Protein AF-A0A7T5BGM4-F1 (afdb_monomer)

Foldseek 3Di:
DALVVLQVVCVVLVKHWADPDLQDIDIPPPVSDDPVNVVVCVVCVVRNSVVRVVVVVVVCVVPPDDPPPPPPDDDDDD

Sequence (78 aa):
MDAATIIRDFTAKGVQLAPADHSTISITPRSRLTDADRDLLRKHKADVLAELHNMNMMNIDSGHLPPARIVRKPRSCS

Secondary structure (DSSP, 8-state):
--HHHHHHHHHHTT-EEEEEETTEEEEESGGG--HHHHHHHHHTHHHHHHHHHHHHHHTTGGG-PPP-----PPP---

Nearest PDB structures (foldseek):
  6ews-assembly1_A  TM=8.250E-01  e=8.598E-03  Xenorhabdus stockiae
  8aqq-assembly2_B  TM=8.322E-01  e=1.214E-02  Microcystis aeruginosa NIES-98
  6ewt-assembly1_A  TM=8.747E-01  e=3.917E-02  Xenorhabdus stockiae
  6ewu-assembly1_A  TM=8.483E-01  e=7.284E-02  Xenorhabdus stockiae
  6ewv-assembly1_A  TM=5.999E-01  e=6.346E-02  Xenorhabdus stockiae

pLDDT: mean 78.92, std 15.73, range [46.53, 93.0]

Mean predicted aligned error: 11.67 Å

Organism: NCBI:txid160808

Structure (mmCIF, N/CA/C/O backbone):
data_AF-A0A7T5BGM4-F1
#
_entry.id   AF-A0A7T5BGM4-F1
#
loop_
_atom_site.group_PDB
_atom_site.id
_atom_site.type_symbol
_atom_site.label_atom_id
_atom_site.label_alt_id
_atom_site.label_comp_id
_atom_site.label_asym_id
_atom_site.label_entity_id
_atom_site.label_seq_id
_atom_site.pdbx_PDB_ins_code
_atom_site.Cartn_x
_atom_site.Cartn_y
_atom_site.Cartn_z
_atom_site.occupancy
_atom_site.B_iso_or_equiv
_atom_site.auth_seq_id
_atom_site.auth_comp_id
_atom_site.auth_asym_id
_atom_site.auth_atom_id
_atom_site.pdbx_PDB_model_num
ATOM 1 N N . MET A 1 1 ? 10.993 9.755 5.472 1.00 67.94 1 MET A N 1
ATOM 2 C CA . MET A 1 1 ? 10.322 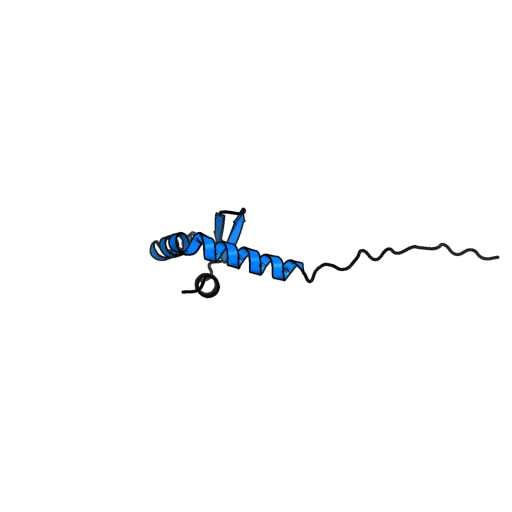8.562 6.022 1.00 67.94 1 MET A CA 1
ATOM 3 C C . MET A 1 1 ? 10.449 7.479 4.978 1.00 67.94 1 MET A C 1
ATOM 5 O O . MET A 1 1 ? 10.100 7.737 3.834 1.00 67.94 1 MET A O 1
ATOM 9 N N . ASP A 1 2 ? 11.012 6.337 5.349 1.00 88.19 2 ASP A N 1
ATOM 10 C CA . ASP A 1 2 ? 11.356 5.266 4.412 1.00 88.19 2 ASP A CA 1
ATOM 11 C C . ASP A 1 2 ? 10.154 4.384 4.065 1.00 88.19 2 ASP A C 1
ATOM 13 O O . ASP A 1 2 ? 9.269 4.157 4.896 1.00 88.19 2 ASP A O 1
ATOM 17 N N . ALA A 1 3 ? 10.152 3.838 2.848 1.00 88.50 3 ALA A N 1
ATOM 18 C CA . ALA A 1 3 ? 9.109 2.941 2.354 1.00 88.50 3 ALA A CA 1
ATOM 19 C C . ALA A 1 3 ? 8.906 1.710 3.254 1.00 88.50 3 ALA A C 1
ATOM 21 O O . ALA A 1 3 ? 7.770 1.352 3.566 1.00 88.50 3 ALA A O 1
ATOM 22 N N . ALA A 1 4 ? 9.995 1.111 3.745 1.00 89.75 4 ALA A N 1
ATOM 23 C CA . ALA A 1 4 ? 9.940 -0.028 4.661 1.00 89.75 4 ALA A CA 1
ATOM 24 C C . ALA A 1 4 ? 9.231 0.315 5.984 1.00 89.75 4 ALA A C 1
ATOM 26 O O . ALA A 1 4 ? 8.464 -0.493 6.512 1.00 89.75 4 ALA A O 1
ATOM 27 N N . THR A 1 5 ? 9.437 1.527 6.507 1.00 91.44 5 THR A N 1
ATOM 28 C CA . THR A 1 5 ? 8.758 2.010 7.719 1.00 91.44 5 THR A CA 1
ATOM 29 C C . THR A 1 5 ? 7.267 2.188 7.469 1.00 91.44 5 THR A C 1
ATOM 31 O O . THR A 1 5 ? 6.461 1.721 8.266 1.00 91.44 5 THR A O 1
ATOM 34 N N . ILE A 1 6 ? 6.894 2.765 6.321 1.00 90.69 6 ILE A N 1
ATOM 35 C CA . ILE A 1 6 ? 5.491 2.886 5.908 1.00 90.69 6 ILE A CA 1
ATOM 36 C C . ILE A 1 6 ? 4.840 1.494 5.880 1.00 90.69 6 ILE A C 1
ATOM 38 O O . ILE A 1 6 ? 3.838 1.270 6.552 1.00 90.69 6 ILE A O 1
ATOM 42 N N . ILE A 1 7 ? 5.434 0.519 5.187 1.00 90.94 7 ILE A N 1
ATOM 43 C CA . ILE A 1 7 ? 4.885 -0.846 5.092 1.00 90.94 7 ILE A CA 1
ATOM 44 C C . ILE A 1 7 ? 4.704 -1.488 6.478 1.00 90.94 7 ILE A C 1
ATOM 46 O O . ILE A 1 7 ? 3.661 -2.095 6.749 1.00 90.94 7 ILE A O 1
ATOM 50 N N . ARG A 1 8 ? 5.678 -1.323 7.382 1.00 90.19 8 ARG A N 1
ATOM 51 C CA . ARG A 1 8 ? 5.600 -1.828 8.762 1.00 90.19 8 ARG A CA 1
ATOM 52 C C . ARG A 1 8 ? 4.482 -1.164 9.562 1.00 90.19 8 ARG A C 1
ATOM 54 O O . ARG A 1 8 ? 3.746 -1.878 10.241 1.00 90.19 8 ARG A O 1
ATOM 61 N N . ASP A 1 9 ? 4.310 0.149 9.446 1.00 91.38 9 ASP A N 1
ATOM 62 C CA . ASP A 1 9 ? 3.250 0.892 10.138 1.00 91.38 9 ASP A CA 1
ATOM 63 C C . ASP A 1 9 ? 1.858 0.441 9.684 1.00 91.38 9 ASP A C 1
ATOM 65 O O . ASP A 1 9 ? 0.972 0.207 10.509 1.00 91.38 9 ASP A O 1
ATOM 69 N N . PHE A 1 10 ? 1.660 0.255 8.376 1.00 90.50 10 PHE A N 1
ATOM 70 C CA . PHE A 1 10 ? 0.408 -0.289 7.846 1.00 90.50 10 PHE A CA 1
ATOM 71 C C . PHE A 1 10 ? 0.167 -1.719 8.345 1.00 90.50 10 PHE A C 1
ATOM 73 O O . PHE A 1 10 ? -0.928 -2.025 8.822 1.00 90.50 10 PHE A O 1
ATOM 80 N N . THR A 1 11 ? 1.201 -2.562 8.345 1.00 89.75 11 THR A N 1
ATOM 81 C CA . THR A 1 11 ? 1.108 -3.943 8.842 1.00 89.75 11 THR A CA 1
ATOM 82 C C . THR A 1 11 ? 0.753 -3.982 10.330 1.00 89.75 11 THR A C 1
ATOM 84 O O . THR A 1 11 ? -0.112 -4.757 10.735 1.00 89.75 11 THR A O 1
ATOM 87 N N . ALA A 1 12 ? 1.338 -3.100 11.145 1.00 90.50 12 ALA A N 1
ATOM 88 C CA . ALA A 1 12 ? 1.031 -2.975 12.571 1.00 90.50 12 ALA A CA 1
ATOM 89 C C . ALA A 1 12 ? -0.423 -2.536 12.829 1.00 90.50 12 ALA A C 1
ATOM 91 O O . ALA A 1 12 ? -1.044 -2.978 13.794 1.00 90.50 12 ALA A O 1
ATOM 92 N N . LYS A 1 13 ? -1.010 -1.733 11.930 1.00 88.12 13 LYS A N 1
ATOM 93 C CA . LYS A 1 13 ? -2.447 -1.387 11.937 1.00 88.12 13 LYS A CA 1
ATOM 94 C C . LYS A 1 13 ? -3.351 -2.536 11.447 1.00 88.12 13 LYS A C 1
ATOM 96 O O . LYS A 1 13 ? -4.581 -2.403 11.420 1.00 88.12 13 LYS A O 1
ATOM 101 N N . GLY A 1 14 ? -2.773 -3.674 11.057 1.00 88.69 14 GLY A N 1
ATOM 102 C CA . GLY A 1 14 ? -3.478 -4.807 10.457 1.00 88.69 14 GLY A CA 1
ATOM 103 C C . GLY A 1 14 ? -3.915 -4.545 9.016 1.00 88.69 14 GLY A C 1
ATOM 104 O O . GLY A 1 14 ? -4.939 -5.072 8.588 1.00 88.69 14 GLY A O 1
ATOM 105 N N . VAL A 1 15 ? -3.183 -3.693 8.296 1.00 91.31 15 VAL A N 1
ATOM 106 C CA . VAL A 1 15 ? -3.364 -3.426 6.869 1.00 91.31 15 VAL A CA 1
ATOM 107 C C . VAL A 1 15 ? -2.196 -4.030 6.105 1.00 91.31 15 VAL A C 1
ATOM 109 O O . VAL A 1 15 ? -1.042 -3.671 6.311 1.00 91.31 15 VAL A O 1
ATOM 112 N N . GLN A 1 16 ? -2.505 -4.925 5.182 1.00 90.25 16 GLN A N 1
ATOM 113 C CA . GLN A 1 16 ? -1.533 -5.528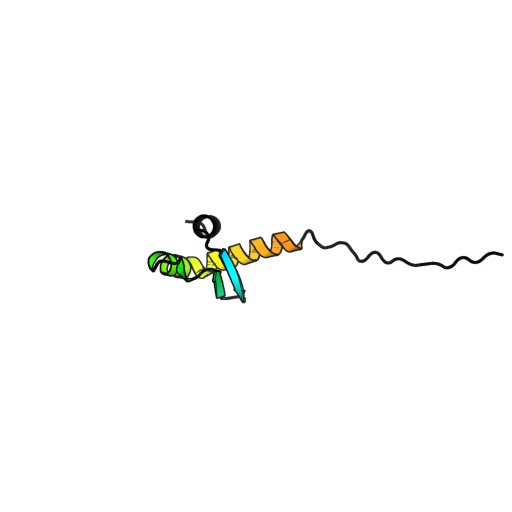 4.293 1.00 90.25 16 GLN A CA 1
ATOM 114 C C . GLN A 1 16 ? -1.425 -4.711 3.006 1.00 90.25 16 GLN A C 1
ATOM 116 O O . GLN A 1 16 ? -2.436 -4.420 2.358 1.00 90.25 16 GLN A O 1
ATOM 121 N N . LEU A 1 17 ? -0.193 -4.354 2.646 1.00 90.88 17 LEU A N 1
ATOM 122 C CA . LEU A 1 17 ? 0.155 -3.758 1.362 1.00 90.88 17 LEU A CA 1
ATOM 123 C C . LEU A 1 17 ? 0.824 -4.835 0.508 1.00 90.88 17 LEU A C 1
ATOM 125 O O . LEU A 1 17 ? 1.743 -5.505 0.972 1.00 90.88 17 LEU A O 1
ATOM 129 N N . ALA A 1 18 ? 0.364 -4.999 -0.724 1.00 89.25 18 ALA A N 1
ATOM 130 C CA . ALA A 1 18 ? 0.948 -5.922 -1.688 1.00 89.25 18 ALA A CA 1
ATOM 131 C C . ALA A 1 18 ? 1.035 -5.246 -3.062 1.00 89.25 18 ALA A C 1
ATOM 133 O O . ALA A 1 18 ? 0.156 -4.447 -3.394 1.00 89.25 18 ALA A O 1
ATOM 134 N N . PRO A 1 19 ? 2.052 -5.541 -3.882 1.00 89.12 19 PRO A N 1
ATOM 135 C CA . PRO A 1 19 ? 2.057 -5.093 -5.267 1.00 89.12 19 PRO A CA 1
ATOM 136 C C . PRO A 1 19 ? 0.931 -5.832 -6.007 1.00 89.12 19 PRO A C 1
ATOM 138 O O . PRO A 1 19 ? 0.880 -7.060 -5.986 1.00 89.12 19 PRO A O 1
ATOM 141 N N . ALA A 1 20 ? -0.015 -5.091 -6.589 1.00 84.62 20 ALA A N 1
ATOM 142 C CA . ALA A 1 20 ? -1.075 -5.682 -7.410 1.00 84.62 20 ALA A CA 1
ATOM 143 C C . ALA A 1 20 ? -0.555 -5.925 -8.830 1.00 84.62 20 ALA A C 1
ATOM 145 O O . ALA A 1 20 ? -0.667 -7.024 -9.356 1.00 84.62 20 ALA A O 1
ATOM 146 N N . ASP A 1 21 ? 0.087 -4.896 -9.386 1.00 80.56 21 ASP A N 1
ATOM 147 C CA . ASP A 1 21 ? 0.777 -4.887 -10.670 1.00 80.56 21 ASP A CA 1
ATOM 148 C C . ASP A 1 21 ? 2.020 -3.983 -10.568 1.00 80.56 21 ASP A C 1
ATOM 150 O O . ASP A 1 21 ? 2.273 -3.353 -9.540 1.00 80.56 21 ASP A O 1
ATOM 154 N N . HIS A 1 22 ? 2.744 -3.813 -11.678 1.00 75.44 22 HIS A N 1
ATOM 155 C CA . HIS A 1 22 ? 3.938 -2.956 -11.789 1.00 75.44 22 HIS A CA 1
ATOM 156 C C . HIS A 1 22 ? 3.737 -1.471 -11.447 1.00 75.44 22 HIS A C 1
ATOM 158 O O . HIS A 1 22 ? 4.699 -0.708 -11.442 1.00 75.44 22 HIS A O 1
ATOM 164 N N . SER A 1 23 ? 2.503 -1.017 -11.216 1.00 84.19 23 SER A N 1
ATOM 165 C CA . SER A 1 23 ? 2.211 0.390 -10.921 1.00 84.19 2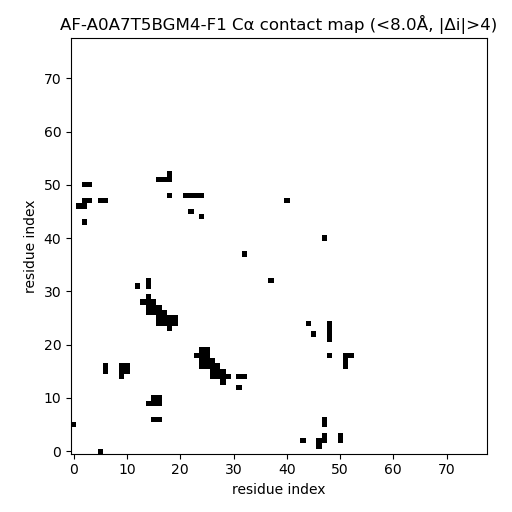3 SER A CA 1
ATOM 166 C C . SER A 1 23 ? 1.154 0.587 -9.836 1.00 84.19 23 SER A C 1
ATOM 168 O O . SER A 1 23 ? 0.743 1.720 -9.578 1.00 84.19 23 SER A O 1
ATOM 170 N N . THR A 1 24 ? 0.680 -0.481 -9.201 1.00 86.75 24 THR A N 1
ATOM 171 C CA . THR A 1 24 ? -0.519 -0.469 -8.354 1.00 86.75 24 THR A CA 1
ATOM 172 C C . THR A 1 24 ? -0.252 -1.226 -7.060 1.00 86.75 24 THR A C 1
ATOM 174 O O . THR A 1 24 ? 0.386 -2.274 -7.044 1.00 86.75 24 THR A O 1
ATOM 177 N N . ILE A 1 25 ? -0.749 -0.676 -5.950 1.00 89.75 25 ILE A N 1
ATOM 178 C CA . ILE A 1 25 ? -0.634 -1.284 -4.623 1.00 89.75 25 ILE A CA 1
ATOM 179 C C . ILE A 1 25 ? -2.024 -1.784 -4.229 1.00 89.75 25 ILE A C 1
ATOM 181 O O . ILE A 1 25 ? -2.975 -1.002 -4.135 1.00 89.75 25 ILE A O 1
ATOM 185 N N . SER A 1 26 ? -2.135 -3.089 -4.017 1.00 89.56 26 SER A N 1
ATOM 186 C CA . SER A 1 26 ? -3.279 -3.742 -3.391 1.00 89.56 26 SER A CA 1
ATOM 187 C C . SER A 1 26 ? -3.227 -3.523 -1.887 1.00 89.56 26 SER A C 1
ATOM 189 O O . SER A 1 26 ? -2.174 -3.652 -1.264 1.00 89.56 26 SER A O 1
ATOM 191 N N . ILE A 1 27 ? -4.376 -3.187 -1.303 1.00 90.94 27 ILE A N 1
ATOM 192 C CA . ILE A 1 27 ? -4.479 -2.846 0.114 1.00 90.94 27 ILE A CA 1
ATOM 193 C C . ILE A 1 27 ? -5.633 -3.613 0.748 1.00 90.94 27 ILE A C 1
ATOM 195 O O . ILE A 1 27 ? -6.777 -3.472 0.307 1.00 90.94 27 ILE A O 1
ATOM 199 N N . THR A 1 28 ? -5.351 -4.370 1.809 1.00 89.81 28 THR A N 1
ATOM 200 C CA . THR A 1 28 ? -6.338 -5.247 2.452 1.00 89.81 28 THR A CA 1
ATOM 201 C C . THR A 1 28 ? -6.203 -5.220 3.979 1.00 89.81 28 THR A C 1
ATOM 203 O O . THR A 1 28 ? -5.122 -5.511 4.477 1.00 89.81 28 THR A O 1
ATOM 206 N N . PRO A 1 29 ? -7.271 -4.933 4.751 1.00 88.94 29 PRO A N 1
ATOM 207 C CA . PRO A 1 29 ? -8.580 -4.440 4.325 1.00 88.94 29 PRO A CA 1
ATOM 208 C C . PRO A 1 29 ? -8.575 -2.919 4.076 1.00 88.94 29 PRO A C 1
ATOM 210 O O . PRO A 1 29 ? -8.085 -2.136 4.888 1.00 88.94 29 PRO A O 1
ATOM 213 N N . ARG A 1 30 ? -9.215 -2.478 2.984 1.00 84.69 30 ARG A N 1
ATOM 214 C CA . ARG A 1 30 ? -9.369 -1.048 2.638 1.00 84.69 30 ARG A CA 1
ATOM 215 C C . ARG A 1 30 ? -10.137 -0.224 3.674 1.00 84.69 30 ARG A C 1
ATOM 217 O O . ARG A 1 30 ? -9.914 0.978 3.765 1.00 84.69 30 ARG A O 1
ATOM 224 N N . SER A 1 31 ? -11.028 -0.851 4.441 1.00 87.12 31 SER A N 1
ATOM 225 C CA . SER A 1 31 ? -11.864 -0.180 5.448 1.00 87.12 31 SER A CA 1
ATOM 226 C C . SER A 1 31 ? -11.066 0.441 6.595 1.00 87.12 31 SER A C 1
ATOM 228 O O . SER A 1 31 ? -11.579 1.314 7.284 1.00 87.12 31 SER A O 1
ATOM 230 N N . ARG A 1 32 ? -9.814 0.013 6.793 1.00 84.94 32 ARG A N 1
ATOM 231 C CA . ARG A 1 32 ? -8.928 0.540 7.836 1.00 84.94 32 ARG A CA 1
ATOM 232 C C . ARG A 1 32 ? -8.081 1.734 7.391 1.00 84.94 32 ARG A C 1
ATOM 234 O O . ARG A 1 32 ? -7.356 2.271 8.220 1.00 84.94 32 ARG A O 1
ATOM 241 N N . LEU A 1 33 ? -8.152 2.156 6.123 1.00 88.38 33 LEU A N 1
ATOM 242 C CA . LEU A 1 33 ? -7.423 3.344 5.675 1.00 88.38 33 LEU A CA 1
ATOM 243 C C . LEU A 1 33 ? -8.172 4.623 5.998 1.00 88.38 33 LEU A C 1
ATOM 245 O O . LEU A 1 33 ? -9.294 4.841 5.536 1.00 88.38 33 LEU A O 1
ATOM 249 N N . THR A 1 34 ? -7.473 5.516 6.687 1.00 89.75 34 THR A N 1
ATOM 250 C CA . THR A 1 34 ? -7.873 6.914 6.797 1.00 89.75 34 THR A CA 1
ATOM 251 C C . THR A 1 34 ? -7.518 7.685 5.524 1.00 89.75 34 THR A C 1
ATOM 253 O O . THR A 1 34 ? -6.784 7.206 4.655 1.00 89.75 34 THR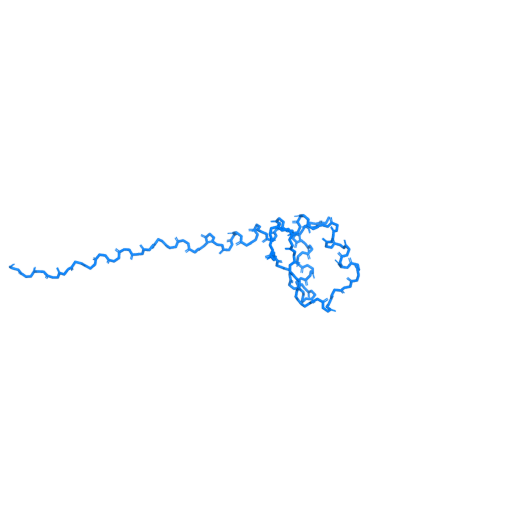 A O 1
ATOM 256 N N . ASP A 1 35 ? -8.038 8.903 5.393 1.00 90.50 35 ASP A N 1
ATOM 257 C CA . ASP A 1 35 ? -7.690 9.775 4.270 1.00 90.50 35 ASP A CA 1
ATOM 258 C C . ASP A 1 35 ? -6.199 10.153 4.260 1.00 90.50 35 ASP A C 1
ATOM 260 O O . ASP A 1 35 ? -5.542 10.061 3.224 1.00 90.50 35 ASP A O 1
ATOM 264 N N . ALA A 1 36 ? -5.638 10.427 5.440 1.00 90.19 36 ALA A N 1
ATOM 265 C CA . ALA A 1 36 ? -4.216 10.706 5.616 1.00 90.19 36 ALA A CA 1
ATOM 266 C C . ALA A 1 36 ? -3.329 9.525 5.187 1.00 90.19 36 ALA A C 1
ATOM 268 O O . ALA A 1 36 ? -2.303 9.725 4.539 1.00 90.19 36 ALA A O 1
ATOM 269 N N . ASP A 1 37 ? -3.744 8.291 5.494 1.00 90.19 37 ASP A N 1
ATOM 270 C CA . ASP A 1 37 ? -3.038 7.081 5.061 1.00 90.19 37 ASP A CA 1
ATOM 271 C C . ASP A 1 37 ? -3.027 6.958 3.525 1.00 90.19 37 ASP A C 1
ATOM 273 O O . ASP A 1 37 ? -2.006 6.607 2.928 1.00 90.19 37 ASP A O 1
ATOM 277 N N . ARG A 1 38 ? -4.148 7.277 2.860 1.00 89.12 38 ARG A N 1
ATOM 278 C CA . ARG A 1 38 ? -4.234 7.260 1.389 1.00 89.12 38 ARG A CA 1
ATOM 279 C C . ARG A 1 38 ? -3.320 8.303 0.760 1.00 89.12 38 ARG A C 1
ATOM 281 O O . ARG A 1 38 ? -2.653 8.004 -0.231 1.00 89.12 38 ARG A O 1
ATOM 288 N N . ASP A 1 39 ? -3.277 9.500 1.326 1.00 92.19 39 ASP A N 1
ATOM 289 C CA . ASP A 1 39 ? -2.417 10.571 0.834 1.00 92.19 39 ASP A CA 1
ATOM 290 C C . ASP A 1 39 ? -0.933 10.281 1.069 1.00 92.19 39 ASP A C 1
ATOM 292 O O . ASP A 1 39 ? -0.110 10.560 0.194 1.00 92.19 39 ASP A O 1
ATOM 296 N N . LEU A 1 40 ? -0.583 9.644 2.189 1.00 91.06 40 LEU A N 1
ATOM 297 C CA . LEU A 1 40 ? 0.777 9.171 2.442 1.00 91.06 40 LEU A CA 1
ATOM 298 C C . LEU A 1 40 ? 1.206 8.134 1.392 1.00 91.06 40 LEU A C 1
ATOM 300 O O . LEU A 1 40 ? 2.273 8.272 0.792 1.00 91.06 40 LEU A O 1
ATOM 304 N N . LEU A 1 41 ? 0.352 7.143 1.106 1.00 89.50 41 LEU A N 1
ATOM 305 C CA . LEU A 1 41 ? 0.618 6.137 0.072 1.00 89.50 41 LEU A CA 1
ATOM 306 C C . LEU A 1 41 ? 0.709 6.741 -1.329 1.00 89.50 41 LEU A C 1
ATOM 308 O O . LEU A 1 41 ? 1.495 6.265 -2.140 1.00 89.50 41 LEU A O 1
ATOM 312 N N . ARG A 1 42 ? -0.063 7.790 -1.635 1.00 90.19 42 ARG A N 1
ATOM 313 C CA . ARG A 1 42 ? 0.043 8.505 -2.917 1.00 90.19 42 ARG A CA 1
ATOM 314 C C . ARG A 1 42 ? 1.370 9.246 -3.050 1.00 90.19 42 ARG A C 1
ATOM 316 O O . ARG A 1 42 ? 1.978 9.174 -4.113 1.00 90.19 42 ARG A O 1
ATOM 323 N N . LYS A 1 43 ? 1.825 9.918 -1.988 1.00 93.00 43 LYS A N 1
ATOM 324 C CA . LYS A 1 43 ? 3.101 10.654 -1.970 1.00 93.00 43 LYS A CA 1
ATOM 325 C C . LYS A 1 43 ? 4.308 9.726 -2.109 1.00 93.00 43 LYS A C 1
ATOM 327 O O . LYS A 1 43 ? 5.236 10.061 -2.832 1.00 93.00 43 LYS A O 1
ATOM 332 N N . HIS A 1 44 ? 4.260 8.556 -1.474 1.00 92.25 44 HIS A N 1
ATOM 333 C CA . HIS A 1 44 ? 5.360 7.582 -1.454 1.00 92.25 44 HIS A CA 1
ATOM 334 C C . HIS A 1 44 ? 5.111 6.358 -2.340 1.00 92.25 44 HIS A C 1
ATOM 336 O O . HIS A 1 44 ?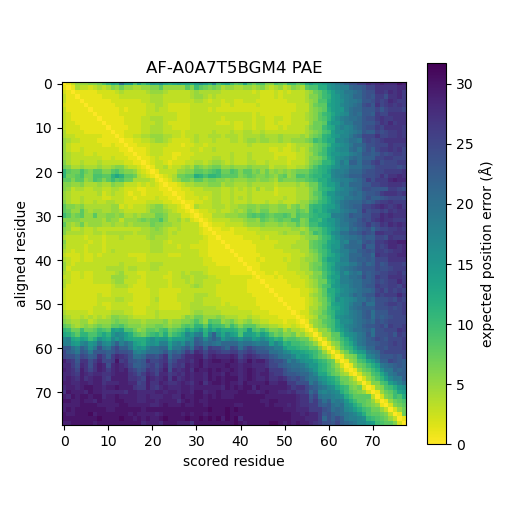 5.709 5.304 -2.140 1.00 92.25 44 HIS A O 1
ATOM 342 N N . LYS A 1 45 ? 4.212 6.469 -3.324 1.00 89.69 45 LYS A N 1
ATOM 343 C CA . LYS A 1 45 ? 3.753 5.330 -4.128 1.00 89.69 45 LYS A CA 1
ATOM 344 C C . LYS A 1 45 ? 4.905 4.587 -4.804 1.00 89.69 45 LYS A C 1
ATOM 346 O O . LYS A 1 45 ? 4.940 3.362 -4.754 1.00 89.69 45 LYS A O 1
ATOM 351 N N . ALA A 1 46 ? 5.806 5.322 -5.456 1.00 90.25 46 ALA A N 1
ATOM 352 C CA . ALA A 1 46 ? 6.920 4.742 -6.201 1.00 90.25 46 ALA A CA 1
ATOM 353 C C . ALA A 1 46 ? 7.888 3.999 -5.269 1.00 90.25 46 ALA A C 1
ATOM 355 O O . ALA A 1 46 ? 8.235 2.853 -5.543 1.00 90.25 46 ALA A O 1
ATOM 356 N N . ASP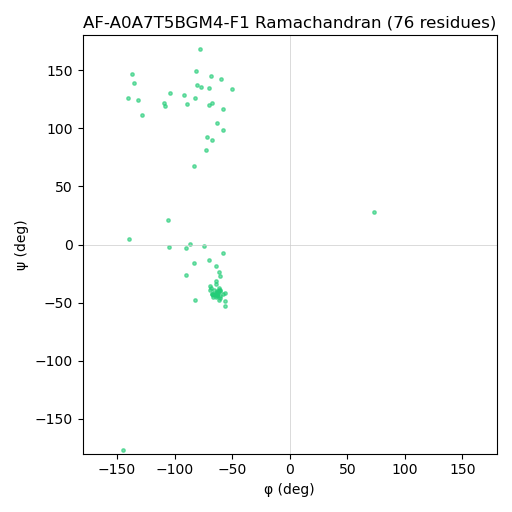 A 1 47 ? 8.235 4.617 -4.138 1.00 91.69 47 ASP A N 1
ATOM 357 C CA . ASP A 1 47 ? 9.160 4.047 -3.157 1.00 91.69 47 ASP A CA 1
ATOM 358 C C . ASP A 1 47 ? 8.566 2.804 -2.481 1.00 91.69 47 ASP A C 1
ATOM 360 O O . ASP A 1 47 ? 9.223 1.771 -2.381 1.00 91.69 47 ASP A O 1
ATOM 364 N N . VAL A 1 48 ? 7.293 2.870 -2.066 1.00 91.31 48 VAL A N 1
ATOM 365 C CA . VAL A 1 48 ? 6.577 1.732 -1.466 1.00 91.31 48 VAL A CA 1
ATOM 366 C C . VAL A 1 48 ? 6.464 0.579 -2.456 1.00 91.31 48 VAL A C 1
ATOM 368 O O . VAL A 1 48 ? 6.656 -0.570 -2.076 1.00 91.31 48 VAL A O 1
ATOM 371 N N . LEU A 1 49 ? 6.178 0.861 -3.726 1.00 91.19 49 LEU A N 1
ATOM 372 C CA . LEU A 1 49 ? 6.067 -0.177 -4.744 1.00 91.19 49 LEU A CA 1
ATOM 373 C C . LEU A 1 49 ? 7.420 -0.844 -5.036 1.00 91.19 49 LEU A C 1
ATOM 375 O O . LEU A 1 49 ? 7.479 -2.068 -5.129 1.00 91.19 49 LEU A O 1
ATOM 379 N N . ALA A 1 50 ? 8.498 -0.062 -5.137 1.00 90.06 50 ALA A N 1
ATOM 380 C CA . ALA A 1 50 ? 9.850 -0.588 -5.317 1.00 90.06 50 ALA A CA 1
ATOM 381 C C . ALA A 1 50 ? 10.263 -1.489 -4.144 1.00 90.06 50 ALA A C 1
ATOM 383 O O . ALA A 1 50 ? 10.752 -2.598 -4.359 1.00 90.06 50 ALA A O 1
ATOM 384 N N . GLU A 1 51 ? 9.987 -1.052 -2.914 1.00 90.69 51 GLU A N 1
ATOM 385 C CA . GLU A 1 51 ? 10.265 -1.827 -1.706 1.00 90.69 51 GLU A CA 1
ATOM 386 C C . GLU A 1 51 ? 9.447 -3.128 -1.665 1.00 90.69 51 GLU A C 1
ATOM 388 O O . GLU A 1 51 ? 9.994 -4.201 -1.420 1.00 90.69 51 GLU A O 1
ATOM 393 N N . LEU A 1 52 ? 8.151 -3.067 -1.991 1.00 89.19 52 LEU A N 1
ATOM 394 C CA . LEU A 1 52 ? 7.286 -4.248 -2.076 1.00 89.19 52 LEU A CA 1
ATOM 395 C C . LEU A 1 52 ? 7.775 -5.257 -3.130 1.00 89.19 52 LEU A C 1
ATOM 397 O O . LEU A 1 52 ? 7.734 -6.464 -2.887 1.00 89.19 52 LEU A O 1
ATOM 401 N N . HIS A 1 53 ? 8.261 -4.790 -4.284 1.00 87.56 53 HIS A N 1
ATOM 402 C CA . HIS A 1 53 ? 8.866 -5.665 -5.292 1.00 87.56 53 HIS A CA 1
ATOM 403 C C . HIS A 1 53 ? 10.180 -6.283 -4.804 1.00 87.56 53 HIS A C 1
ATOM 405 O O . HIS A 1 53 ? 10.379 -7.483 -4.988 1.00 87.56 53 HIS A O 1
ATOM 411 N N . ASN A 1 54 ? 11.041 -5.502 -4.148 1.00 86.50 54 ASN A N 1
ATOM 412 C CA . ASN A 1 54 ? 12.302 -5.986 -3.587 1.00 86.50 54 ASN A CA 1
ATOM 413 C C . ASN A 1 54 ? 12.068 -7.083 -2.531 1.00 86.50 54 ASN A C 1
ATOM 415 O O . ASN A 1 54 ? 12.662 -8.160 -2.600 1.00 86.50 54 ASN A O 1
ATOM 419 N N . MET A 1 55 ? 11.119 -6.857 -1.615 1.00 81.06 55 MET A N 1
ATOM 420 C CA . MET A 1 55 ? 10.716 -7.842 -0.607 1.00 81.06 55 MET A CA 1
ATOM 421 C C . MET A 1 55 ? 10.148 -9.123 -1.238 1.00 81.06 55 MET A C 1
ATOM 423 O O . MET A 1 55 ? 10.445 -10.225 -0.777 1.00 81.06 55 MET A O 1
ATOM 427 N N . ASN A 1 56 ? 9.361 -9.006 -2.314 1.00 74.75 56 ASN A N 1
ATOM 428 C CA . ASN A 1 56 ? 8.824 -10.169 -3.020 1.00 74.75 56 ASN A CA 1
ATOM 429 C C . ASN A 1 56 ? 9.917 -10.972 -3.749 1.00 74.75 56 ASN A C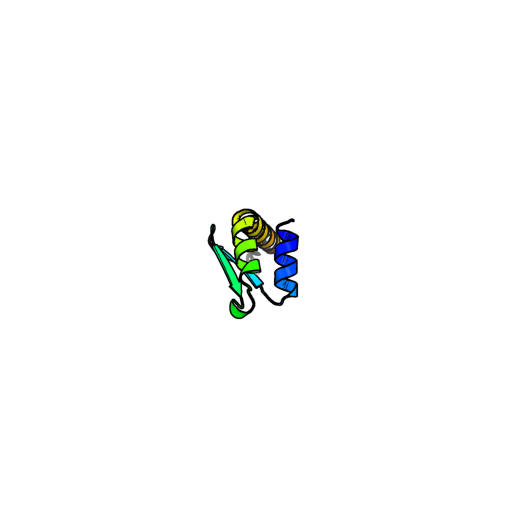 1
ATOM 431 O O . ASN A 1 56 ? 9.865 -12.199 -3.765 1.00 74.75 56 ASN A O 1
ATOM 435 N N . MET A 1 57 ? 10.922 -10.306 -4.327 1.00 65.44 57 MET A N 1
ATOM 436 C CA . MET A 1 57 ? 12.042 -10.977 -5.000 1.00 65.44 57 MET A CA 1
ATOM 437 C C . MET A 1 57 ? 12.954 -11.716 -4.013 1.00 65.44 57 MET A C 1
ATOM 439 O O . MET A 1 57 ? 13.344 -12.849 -4.292 1.00 65.44 57 MET A O 1
ATOM 443 N N . MET A 1 58 ? 13.214 -11.150 -2.828 1.00 59.62 58 MET A N 1
ATOM 444 C CA . MET A 1 58 ? 13.971 -11.837 -1.768 1.00 59.62 58 MET A CA 1
ATOM 445 C C . MET A 1 58 ? 13.300 -13.130 -1.278 1.00 59.62 58 MET A C 1
ATOM 447 O O . MET A 1 58 ? 13.984 -14.024 -0.787 1.00 59.62 58 MET A O 1
ATOM 451 N N . ASN A 1 59 ? 11.982 -13.272 -1.444 1.00 54.59 59 ASN A N 1
ATOM 452 C CA . ASN A 1 59 ? 11.262 -14.489 -1.070 1.00 54.59 59 ASN A CA 1
ATOM 453 C C . ASN A 1 59 ? 11.328 -15.602 -2.142 1.00 54.59 59 ASN A C 1
ATOM 455 O O . ASN A 1 59 ? 11.029 -16.756 -1.844 1.00 54.59 59 ASN A O 1
ATOM 459 N N . ILE A 1 60 ? 11.715 -15.284 -3.385 1.00 50.38 60 ILE A N 1
ATOM 460 C CA . ILE A 1 60 ? 11.768 -16.246 -4.506 1.00 50.38 60 ILE A CA 1
ATOM 461 C C . ILE A 1 60 ? 13.142 -16.932 -4.605 1.00 50.38 60 ILE A C 1
ATOM 463 O O . ILE A 1 60 ? 13.227 -18.078 -5.051 1.00 50.38 60 ILE A O 1
ATOM 467 N N . ASP A 1 61 ? 14.212 -16.292 -4.128 1.00 48.88 61 ASP A N 1
ATOM 468 C CA . ASP A 1 61 ? 15.583 -16.811 -4.261 1.00 48.88 61 ASP A CA 1
ATOM 469 C C . ASP A 1 61 ? 15.871 -18.055 -3.389 1.00 48.88 61 ASP A C 1
ATOM 471 O O . ASP A 1 61 ? 16.815 -18.797 -3.634 1.00 48.88 61 ASP A O 1
ATOM 475 N N . SER A 1 62 ? 15.003 -18.376 -2.420 1.00 46.97 62 SER A N 1
ATOM 476 C CA . SER A 1 62 ? 15.129 -19.597 -1.600 1.00 46.97 62 SER A CA 1
ATOM 477 C C . SER A 1 62 ? 14.470 -20.847 -2.214 1.00 46.97 62 SER A C 1
ATOM 479 O O . SER A 1 62 ? 14.495 -21.922 -1.617 1.00 46.97 62 SER A O 1
ATOM 481 N N . GLY A 1 63 ? 13.867 -20.736 -3.406 1.00 49.19 63 GLY A N 1
ATOM 482 C CA . GLY A 1 63 ? 13.086 -21.811 -4.032 1.00 49.19 63 GLY A CA 1
ATOM 483 C C . GLY A 1 63 ? 13.755 -22.556 -5.191 1.00 49.19 63 GLY A C 1
ATOM 484 O O . GLY A 1 63 ? 13.145 -23.482 -5.727 1.00 49.19 63 GLY A O 1
ATOM 485 N N . HIS A 1 64 ? 14.972 -22.194 -5.614 1.00 47.69 64 HIS A N 1
ATOM 486 C CA . HIS A 1 64 ? 15.625 -22.860 -6.748 1.00 47.69 64 HIS A CA 1
ATOM 487 C C . HIS A 1 64 ? 16.333 -24.154 -6.323 1.00 47.69 64 HIS A C 1
ATOM 489 O O . HIS A 1 64 ? 17.555 -24.279 -6.370 1.00 47.69 64 HIS A O 1
ATOM 495 N N . LEU A 1 65 ? 15.548 -25.155 -5.921 1.00 60.62 65 LEU A N 1
ATOM 496 C CA . LEU A 1 65 ? 16.002 -26.536 -6.024 1.00 60.62 65 LEU A CA 1
ATOM 497 C C . LEU A 1 65 ? 16.043 -26.893 -7.520 1.00 60.62 65 LEU A C 1
ATOM 499 O O . LEU A 1 65 ? 14.998 -26.828 -8.177 1.00 60.62 65 LEU A O 1
ATOM 503 N N . PRO A 1 66 ? 17.201 -27.274 -8.093 1.00 63.91 66 PRO A N 1
ATOM 504 C CA . PRO A 1 66 ? 17.220 -27.803 -9.448 1.00 63.91 66 PRO A CA 1
ATOM 505 C C . PRO A 1 66 ? 16.336 -29.058 -9.484 1.00 63.91 66 PRO A C 1
ATOM 507 O O . PRO A 1 66 ? 16.334 -29.827 -8.516 1.00 63.91 66 PRO A O 1
ATOM 510 N N . PRO A 1 67 ? 15.578 -29.308 -10.567 1.00 59.75 67 PRO A N 1
ATOM 511 C CA . PRO A 1 67 ? 14.793 -30.526 -10.660 1.00 59.75 67 PRO A CA 1
ATOM 512 C C . PRO A 1 67 ? 15.748 -31.714 -10.537 1.00 59.75 67 PRO A C 1
ATOM 514 O O . PRO A 1 67 ? 16.636 -31.902 -11.372 1.00 59.75 67 PRO A O 1
ATOM 517 N N . ALA A 1 68 ? 15.577 -32.506 -9.476 1.00 58.00 68 ALA A N 1
ATOM 518 C CA . ALA A 1 68 ? 16.276 -33.765 -9.300 1.00 58.00 68 ALA A CA 1
ATOM 519 C C . ALA A 1 68 ? 15.937 -34.650 -10.503 1.00 58.00 68 ALA A C 1
ATOM 521 O O . ALA A 1 68 ? 14.869 -35.260 -10.584 1.00 58.00 68 ALA A O 1
ATOM 522 N N . ARG A 1 69 ? 16.840 -34.687 -11.482 1.00 55.91 69 ARG A N 1
ATOM 523 C CA . ARG A 1 69 ? 16.739 -35.549 -12.652 1.00 55.91 69 ARG A CA 1
ATOM 524 C C . ARG A 1 69 ? 17.027 -36.972 -12.184 1.00 55.91 69 ARG A C 1
ATOM 526 O O . ARG A 1 69 ? 18.147 -37.459 -12.286 1.00 55.91 69 ARG A O 1
ATOM 533 N N . ILE A 1 70 ? 16.013 -37.627 -11.619 1.00 62.16 70 ILE A N 1
ATOM 534 C CA . ILE A 1 70 ? 16.057 -39.046 -11.265 1.00 62.16 70 ILE A CA 1
ATOM 535 C C . ILE A 1 70 ? 16.126 -39.832 -12.579 1.00 62.16 70 ILE A C 1
ATOM 537 O O . ILE A 1 70 ? 15.109 -40.203 -13.164 1.00 62.16 70 ILE A O 1
ATOM 541 N N . VAL A 1 71 ? 17.341 -40.092 -13.063 1.00 57.97 71 VAL A N 1
ATOM 542 C CA . VAL A 1 71 ? 17.584 -41.132 -14.063 1.00 57.97 71 VAL A CA 1
ATOM 543 C C . VAL A 1 71 ? 17.411 -42.468 -13.347 1.00 57.97 71 VAL A C 1
ATOM 545 O O . VAL A 1 71 ? 18.333 -42.999 -12.734 1.00 57.97 71 VAL A O 1
ATOM 548 N N . ARG A 1 72 ? 16.194 -43.015 -13.403 1.00 57.69 72 ARG A N 1
ATOM 549 C CA . ARG A 1 72 ? 15.963 -44.433 -13.125 1.00 57.69 72 ARG A CA 1
ATOM 550 C C . ARG A 1 72 ? 16.714 -45.227 -14.193 1.00 57.69 72 ARG A C 1
ATOM 552 O O . ARG A 1 72 ? 16.259 -45.289 -15.331 1.00 57.69 72 ARG A O 1
ATOM 559 N N . LYS A 1 73 ? 17.855 -45.826 -13.850 1.00 52.91 73 LYS A N 1
ATOM 560 C CA . LYS A 1 73 ? 18.447 -46.878 -14.683 1.00 52.91 73 LYS A CA 1
ATOM 561 C C . LYS A 1 73 ? 17.861 -48.223 -14.228 1.00 52.91 73 LYS A C 1
ATOM 563 O O . LYS A 1 73 ? 17.975 -48.543 -13.044 1.00 52.91 73 LYS A O 1
ATOM 568 N N . PRO A 1 74 ? 17.182 -48.980 -15.107 1.00 58.06 74 PRO A N 1
ATOM 569 C CA . PRO A 1 74 ? 16.656 -50.292 -14.759 1.00 58.06 74 PRO A CA 1
ATOM 570 C C . PRO A 1 74 ? 17.801 -51.283 -14.534 1.00 58.06 74 PRO A C 1
ATOM 572 O O . PRO A 1 74 ? 18.838 -51.226 -15.197 1.00 58.06 74 PRO A O 1
ATOM 575 N N . ARG A 1 75 ? 17.586 -52.198 -13.584 1.00 52.81 75 ARG A N 1
ATOM 576 C CA . ARG A 1 75 ? 18.406 -53.393 -13.375 1.00 52.81 75 ARG A CA 1
ATOM 577 C C . ARG A 1 75 ? 18.572 -54.134 -14.706 1.00 52.81 75 ARG A C 1
ATOM 579 O O . ARG A 1 75 ? 17.590 -54.385 -15.397 1.00 52.81 75 ARG A O 1
ATOM 586 N N . SER A 1 76 ? 19.790 -54.542 -15.029 1.00 50.06 76 SER A N 1
ATOM 587 C CA . SER A 1 76 ? 20.017 -55.675 -15.922 1.00 50.06 76 SER A CA 1
ATOM 588 C C . SER A 1 76 ? 20.983 -56.613 -15.221 1.00 50.06 76 SER A C 1
ATOM 590 O O . SER A 1 76 ? 22.123 -56.250 -14.946 1.00 50.06 76 SER A O 1
ATOM 592 N N . CYS A 1 77 ? 20.452 -57.775 -14.849 1.00 46.53 77 CYS A N 1
ATOM 593 C CA . CYS A 1 77 ? 21.218 -58.964 -14.526 1.00 46.53 77 CYS A CA 1
ATOM 594 C 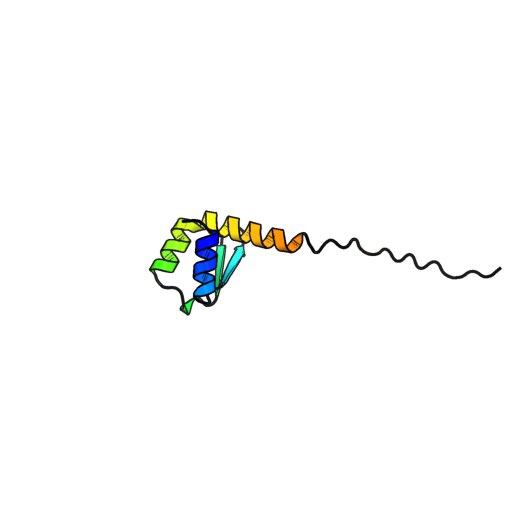C . CYS A 1 77 ? 21.828 -59.501 -15.822 1.00 46.53 77 CYS A C 1
ATOM 596 O O . CYS A 1 77 ? 21.129 -59.607 -16.832 1.00 46.53 77 CYS A O 1
ATOM 598 N N . SER A 1 78 ? 23.101 -59.862 -15.782 1.00 51.78 78 SER A N 1
ATOM 599 C CA . SER A 1 78 ? 23.722 -60.892 -16.615 1.00 51.78 78 SER A CA 1
ATOM 600 C C . SER A 1 78 ? 24.896 -61.446 -15.828 1.00 51.78 78 SER A C 1
ATOM 602 O O . SER A 1 78 ? 25.598 -60.616 -15.207 1.00 51.78 78 SER A O 1
#

Solvent-accessible surface area (backbone atoms only — not comparable to full-atom values): 4955 Å² total; per-residue (Å²): 136,57,40,69,56,52,54,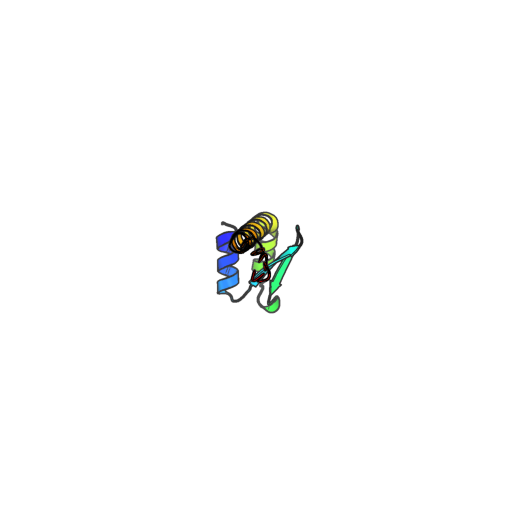50,55,37,42,76,74,65,27,46,77,42,67,69,51,102,86,43,76,40,61,44,58,61,88,76,60,51,71,68,56,51,52,49,47,63,77,40,39,69,53,37,48,52,46,45,51,50,58,55,52,67,66,54,73,83,64,78,69,74,81,81,78,78,76,80,75,77,89,76,90,128

Radius of gyration: 21.29 Å; Cα contacts (8 Å, |Δi|>4): 53; chains: 1; bounding box: 36×72×29 Å